Protein AF-A0A259SAU5-F1 (afdb_monomer)

Foldseek 3Di:
DVQLDQDPPPVRCCVSCVVLVVQLLVQLLVQVDDDSCPQSVVLLVCLVVVDADPPDDPLSSLVSSLVSQVVVHPVSSLSSLVSNVVSPSDPRPPPVVVPD

Radius of gyration: 13.98 Å; Cα contacts (8 Å, |Δi|>4): 99; chains: 1; bounding box: 29×32×34 Å

Nearest PDB structures (foldseek):
  6fhp-assembly1_C  TM=8.973E-01  e=1.012E+00  Geobacillus stearothermophilus
  5un1-assembly2_B  TM=2.412E-01  e=8.626E+00  Xenopus laevis

pLDDT: mean 86.16, std 17.78, range [33.88, 98.56]

Solvent-accessible surface area (backbone atoms only — not comparable to full-atom values): 5617 Å² total; per-residue (Å²): 71,89,78,68,60,91,48,76,56,66,89,46,22,56,77,72,43,46,57,49,64,51,51,22,50,52,48,27,24,59,72,72,41,86,60,46,67,64,62,46,38,45,25,51,48,50,31,66,71,66,70,64,58,97,81,62,48,71,56,55,52,50,52,38,30,28,54,46,20,42,73,75,33,68,68,49,18,51,39,40,48,51,18,36,23,74,46,36,64,44,79,58,89,70,68,71,72,78,79,116

Mean predicted aligned error: 6.89 Å

Secondary structure (DSSP, 8-state):
-TT----SSHHHHHHHHTHHHHHHHHHHHHHH-S-TTTTHHHHHHHHHHS---TT--HHHHHHHHHHHHHTT-HHHHHHHHHHHHHTTSS--TTTTTT--

Structure (mmCIF, N/CA/C/O backbone):
data_AF-A0A259SAU5-F1
#
_entry.id   AF-A0A259SAU5-F1
#
loop_
_atom_site.group_PDB
_atom_site.id
_atom_site.type_symbol
_atom_site.label_atom_id
_atom_site.label_alt_id
_atom_site.label_comp_id
_atom_site.label_asym_id
_atom_site.label_entity_id
_atom_site.label_seq_id
_atom_site.pdbx_PDB_ins_code
_atom_site.Cartn_x
_atom_site.Cartn_y
_atom_site.Cartn_z
_atom_site.occupancy
_atom_site.B_iso_or_equiv
_atom_site.auth_seq_id
_atom_site.auth_comp_id
_atom_site.auth_asym_id
_atom_site.auth_atom_id
_atom_site.pdbx_PDB_model_num
ATOM 1 N N . MET A 1 1 ? -14.832 0.519 1.671 1.00 60.44 1 MET A N 1
ATOM 2 C CA . MET A 1 1 ? -14.544 -0.471 2.727 1.00 60.44 1 MET A CA 1
ATOM 3 C C . MET A 1 1 ? -15.746 -1.401 2.913 1.00 60.44 1 MET A C 1
ATOM 5 O O . MET A 1 1 ? -16.234 -1.556 4.029 1.00 60.44 1 MET A O 1
ATOM 9 N N . SER A 1 2 ? -16.273 -2.012 1.842 1.00 51.50 2 SER A N 1
ATOM 10 C CA . SER A 1 2 ? -17.362 -2.986 2.005 1.00 51.50 2 SER A CA 1
ATOM 11 C C . SER A 1 2 ? -16.787 -4.248 2.650 1.00 51.50 2 SER A C 1
ATOM 13 O O . SER A 1 2 ? -15.901 -4.870 2.069 1.00 51.50 2 SER A O 1
ATOM 15 N N . GLY A 1 3 ? -17.248 -4.593 3.852 1.00 59.97 3 GLY A N 1
ATOM 16 C CA . GLY A 1 3 ? -16.753 -5.746 4.612 1.00 59.97 3 GLY A CA 1
ATOM 17 C C . GLY A 1 3 ? -15.837 -5.412 5.793 1.00 59.97 3 GLY A C 1
ATOM 18 O O . GLY A 1 3 ? -15.362 -6.337 6.440 1.00 59.97 3 GLY A O 1
ATOM 19 N N . TYR A 1 4 ? -15.608 -4.130 6.112 1.00 65.88 4 TYR A N 1
ATOM 20 C CA . TYR A 1 4 ? -14.979 -3.773 7.387 1.00 65.88 4 TYR A CA 1
ATOM 21 C C . TYR A 1 4 ? -15.908 -4.147 8.547 1.00 65.88 4 TYR A C 1
ATOM 23 O O . TYR A 1 4 ? -17.045 -3.671 8.618 1.00 65.88 4 TYR A O 1
ATOM 31 N N . VAL A 1 5 ? -15.418 -4.982 9.457 1.00 68.19 5 VAL A N 1
ATOM 32 C CA . VAL A 1 5 ? -16.156 -5.391 10.651 1.00 68.19 5 VAL A CA 1
ATOM 33 C C . VAL A 1 5 ? -15.754 -4.474 11.798 1.00 68.19 5 VAL A C 1
ATOM 35 O O . VAL A 1 5 ? -14.607 -4.487 12.246 1.00 68.19 5 VAL A O 1
ATOM 38 N N . LYS A 1 6 ? -16.711 -3.679 12.291 1.00 71.31 6 LYS A N 1
ATOM 39 C CA . LYS A 1 6 ? -16.545 -2.886 13.512 1.00 71.31 6 LYS A CA 1
ATOM 40 C C . LYS A 1 6 ? -16.897 -3.763 14.715 1.00 71.31 6 LYS A C 1
ATOM 42 O O . LYS A 1 6 ? -18.070 -4.029 14.951 1.00 71.31 6 LYS A O 1
ATOM 47 N N . THR A 1 7 ? -15.889 -4.208 15.458 1.00 65.62 7 THR A N 1
ATOM 48 C CA . THR A 1 7 ? -16.045 -5.070 16.640 1.00 65.62 7 THR A CA 1
ATOM 49 C C . THR A 1 7 ? -15.008 -4.717 17.711 1.00 65.62 7 THR A C 1
ATOM 51 O O . THR A 1 7 ? -14.029 -4.039 17.410 1.00 65.62 7 THR A O 1
ATOM 54 N N . THR A 1 8 ? -15.236 -5.136 18.956 1.00 67.50 8 THR A N 1
ATOM 55 C CA . THR A 1 8 ? -14.245 -5.104 20.048 1.00 67.50 8 THR A CA 1
ATOM 56 C C . THR A 1 8 ? -13.553 -6.451 20.252 1.00 67.50 8 THR A C 1
ATOM 58 O O . THR A 1 8 ? -12.526 -6.505 20.924 1.00 67.50 8 THR A O 1
ATOM 61 N N . ASP A 1 9 ? -14.087 -7.519 19.657 1.00 42.41 9 ASP A N 1
ATOM 62 C CA . ASP A 1 9 ? -13.443 -8.832 19.633 1.00 42.41 9 ASP A CA 1
ATOM 63 C C . ASP A 1 9 ? -12.203 -8.799 18.727 1.00 42.41 9 ASP A C 1
ATOM 65 O O . ASP A 1 9 ? -12.072 -7.926 17.864 1.00 42.41 9 ASP A O 1
ATOM 69 N N . ASP A 1 10 ? -11.274 -9.742 18.917 1.00 58.06 10 ASP A N 1
ATOM 70 C CA . ASP A 1 10 ? -10.065 -9.862 18.086 1.00 58.06 10 ASP A CA 1
ATOM 71 C C . ASP A 1 10 ? -9.252 -8.548 18.003 1.00 58.06 10 ASP A C 1
ATOM 73 O O . ASP A 1 10 ? -8.883 -8.073 16.929 1.00 58.06 10 ASP A O 1
ATOM 77 N N . ASN A 1 11 ? -9.047 -7.890 19.151 1.00 56.97 11 ASN A N 1
ATOM 78 C CA . ASN A 1 11 ? -8.334 -6.611 19.276 1.00 56.97 11 ASN A CA 1
ATOM 79 C C . ASN A 1 11 ? -8.849 -5.504 18.329 1.00 56.97 11 ASN A C 1
ATOM 81 O O . ASN A 1 11 ? -8.072 -4.675 17.853 1.00 56.97 11 ASN A O 1
ATOM 85 N N . GLY A 1 12 ? -10.155 -5.476 18.047 1.00 62.06 12 GLY A N 1
ATOM 86 C CA . GLY A 1 12 ? -10.734 -4.562 17.057 1.00 62.06 12 GLY A CA 1
ATOM 87 C C . GLY A 1 12 ? -10.913 -5.178 15.663 1.00 62.06 12 GLY A C 1
ATOM 88 O O . GLY A 1 12 ? -10.999 -4.447 14.673 1.00 62.06 12 GLY A O 1
ATOM 89 N N . GLY A 1 13 ? -10.948 -6.510 15.565 1.00 64.25 13 GLY A N 1
ATOM 90 C CA . GLY A 1 13 ? -11.098 -7.261 14.320 1.00 64.25 13 GLY A CA 1
ATOM 91 C C . GLY A 1 13 ? -9.835 -7.290 13.461 1.00 64.25 13 GLY A C 1
ATOM 92 O O . GLY A 1 13 ? -9.941 -7.167 12.240 1.00 64.25 13 GLY A O 1
ATOM 93 N N . VAL A 1 14 ? -8.642 -7.387 14.056 1.00 68.38 14 VAL A N 1
ATOM 94 C CA . VAL A 1 14 ? -7.372 -7.310 13.309 1.00 68.38 14 VAL A CA 1
ATOM 95 C C . VAL A 1 14 ? -7.232 -8.427 12.270 1.00 68.38 14 VAL A C 1
ATOM 97 O O . VAL A 1 14 ? -6.837 -8.153 11.135 1.00 68.38 14 VAL A O 1
ATOM 100 N N . HIS A 1 15 ? -7.638 -9.657 12.588 1.00 73.00 15 HIS A N 1
ATOM 101 C CA . HIS A 1 15 ? -7.624 -10.777 11.647 1.00 73.00 15 HIS A CA 1
ATOM 102 C C . HIS A 1 15 ? -8.805 -10.698 10.673 1.00 73.00 15 HIS A C 1
ATOM 104 O O . HIS A 1 15 ? -8.634 -11.003 9.492 1.00 73.00 15 HIS A O 1
ATOM 110 N N . LEU A 1 16 ? -9.962 -10.193 11.120 1.00 64.88 16 LEU A N 1
ATOM 111 C CA . LEU A 1 16 ? -11.155 -10.002 10.280 1.00 64.88 16 LEU A CA 1
ATOM 112 C C . LEU A 1 16 ? -10.943 -8.951 9.182 1.00 64.88 16 LEU A C 1
ATOM 114 O O . LEU A 1 16 ? -11.394 -9.117 8.051 1.00 64.88 16 LEU A O 1
ATOM 118 N N . ASN A 1 17 ? -10.230 -7.874 9.505 1.00 79.94 17 ASN A N 1
ATOM 119 C CA . ASN A 1 17 ? -10.037 -6.736 8.613 1.00 79.94 17 ASN A CA 1
ATOM 120 C C . ASN A 1 17 ? -8.743 -6.830 7.786 1.00 79.94 17 ASN A C 1
ATOM 122 O O . ASN A 1 17 ? -8.589 -6.079 6.822 1.00 79.94 17 ASN A O 1
ATOM 126 N N . SER A 1 18 ? -7.841 -7.772 8.099 1.00 83.12 18 SER A N 1
ATOM 127 C CA . 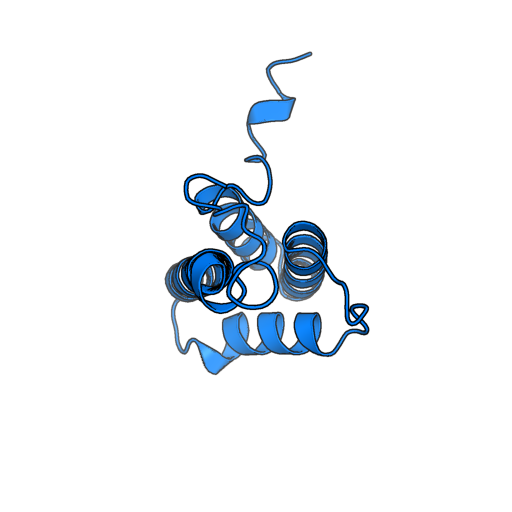SER A 1 18 ? -6.579 -7.997 7.368 1.00 83.12 18 SER A CA 1
ATOM 128 C C . SER A 1 18 ? -6.776 -8.348 5.884 1.00 83.12 18 SER A C 1
ATOM 130 O O . SER A 1 18 ? -5.928 -8.043 5.044 1.00 83.12 18 SER A O 1
ATOM 132 N N . GLY A 1 19 ? -7.932 -8.917 5.525 1.00 89.19 19 GLY A N 1
ATOM 133 C CA . GLY A 1 19 ? -8.279 -9.227 4.138 1.00 89.19 19 GLY A CA 1
ATOM 134 C C . GLY A 1 19 ? -8.320 -7.997 3.224 1.00 89.19 19 GLY A C 1
ATOM 135 O O . GLY A 1 19 ? -8.043 -8.117 2.032 1.00 89.19 19 GLY A O 1
ATOM 136 N N . ILE A 1 20 ? -8.607 -6.810 3.769 1.00 92.12 20 ILE A N 1
ATOM 137 C CA . ILE A 1 20 ? -8.678 -5.551 3.014 1.00 92.12 20 ILE A CA 1
ATOM 138 C C . ILE A 1 20 ? -7.296 -5.156 2.453 1.00 92.12 20 ILE A C 1
ATOM 140 O O . ILE A 1 20 ? -7.166 -5.084 1.228 1.00 92.12 20 ILE A O 1
ATOM 144 N N . PRO A 1 21 ? -6.248 -4.933 3.276 1.00 94.31 21 PRO A N 1
ATOM 145 C CA . PRO A 1 21 ? -4.912 -4.629 2.762 1.00 94.31 21 PRO A CA 1
ATOM 146 C C . PRO A 1 21 ? -4.295 -5.794 1.971 1.00 94.31 21 PRO A C 1
ATOM 148 O O . PRO A 1 21 ? -3.581 -5.546 1.002 1.00 94.31 21 PRO A O 1
ATOM 151 N N . ASN A 1 22 ? -4.616 -7.051 2.305 1.00 95.88 22 ASN A N 1
ATOM 152 C CA . ASN A 1 22 ? -4.137 -8.212 1.545 1.00 95.88 22 ASN A CA 1
ATOM 153 C C . ASN A 1 22 ? -4.695 -8.234 0.113 1.00 95.88 22 ASN A C 1
ATOM 155 O O . ASN A 1 22 ? -3.950 -8.443 -0.845 1.00 95.88 22 ASN A O 1
ATOM 159 N N . ARG A 1 23 ? -6.000 -7.972 -0.054 1.00 96.62 23 ARG A N 1
ATOM 160 C CA . ARG A 1 23 ? -6.636 -7.858 -1.375 1.00 96.62 23 ARG A CA 1
ATOM 161 C C . ARG A 1 23 ? -6.051 -6.686 -2.167 1.00 96.62 23 ARG A C 1
ATOM 163 O O . ARG A 1 23 ? -5.815 -6.845 -3.360 1.00 96.62 23 ARG A O 1
ATOM 170 N N . ALA A 1 24 ? -5.785 -5.547 -1.521 1.00 97.81 24 ALA A N 1
ATOM 171 C CA . ALA A 1 24 ? -5.142 -4.403 -2.172 1.00 97.81 24 ALA A CA 1
ATOM 172 C C . ALA A 1 24 ? -3.741 -4.764 -2.697 1.00 97.81 24 ALA A C 1
ATOM 174 O O . ALA A 1 24 ? -3.446 -4.510 -3.861 1.00 97.81 24 ALA A O 1
ATOM 175 N N . PHE A 1 25 ? -2.907 -5.430 -1.890 1.00 98.44 25 PHE A N 1
ATOM 176 C CA . PHE A 1 25 ? -1.590 -5.891 -2.339 1.00 98.44 25 PHE A CA 1
ATOM 177 C C . PHE A 1 25 ? -1.684 -6.857 -3.524 1.00 98.44 25 PHE A C 1
ATOM 179 O O . PHE A 1 25 ? -0.963 -6.696 -4.504 1.00 98.44 25 PHE A O 1
ATOM 186 N N . ALA A 1 26 ? -2.592 -7.836 -3.460 1.00 98.12 26 ALA A N 1
ATOM 187 C CA . ALA A 1 26 ? -2.768 -8.807 -4.537 1.00 98.12 26 ALA A CA 1
ATOM 188 C C . ALA A 1 26 ? -3.150 -8.130 -5.863 1.00 98.12 26 ALA A C 1
ATOM 190 O O . ALA A 1 26 ? -2.563 -8.438 -6.894 1.00 98.12 26 ALA A O 1
ATOM 191 N N . LEU A 1 27 ? -4.092 -7.180 -5.835 1.00 98.38 27 LEU A N 1
ATOM 192 C CA . LEU A 1 27 ? -4.489 -6.421 -7.025 1.00 98.38 27 LEU A CA 1
ATOM 193 C C . LEU A 1 27 ? -3.335 -5.578 -7.571 1.00 98.38 27 LEU A C 1
ATOM 195 O O . LEU A 1 27 ? -3.102 -5.572 -8.774 1.00 98.38 27 LEU A O 1
ATOM 199 N N . PHE A 1 28 ? -2.586 -4.914 -6.691 1.00 98.50 28 PHE A N 1
ATOM 200 C CA . PHE A 1 28 ? -1.426 -4.122 -7.085 1.00 98.50 28 PHE A CA 1
ATOM 201 C C . PHE A 1 28 ? -0.332 -4.976 -7.738 1.00 98.50 28 PHE A C 1
ATOM 203 O O . PHE A 1 28 ? 0.166 -4.628 -8.803 1.00 98.50 28 PHE A O 1
ATOM 210 N N . ALA A 1 29 ? 0.013 -6.116 -7.137 1.00 98.56 29 ALA A N 1
ATOM 211 C CA . ALA A 1 29 ? 1.013 -7.028 -7.684 1.00 98.56 29 ALA A CA 1
ATOM 212 C C . ALA A 1 29 ? 0.584 -7.622 -9.036 1.00 98.56 29 ALA A C 1
ATOM 214 O O . ALA A 1 29 ? 1.417 -7.771 -9.926 1.00 98.56 29 ALA A O 1
ATOM 215 N N . VAL A 1 30 ? -0.707 -7.931 -9.203 1.00 98.38 30 VAL A N 1
ATOM 216 C CA . VAL A 1 30 ? -1.260 -8.401 -10.483 1.00 98.38 30 VAL A CA 1
ATOM 217 C C . VAL A 1 30 ? -1.173 -7.317 -11.558 1.00 98.38 30 VAL A C 1
ATOM 219 O O . VAL A 1 30 ? -0.759 -7.626 -12.670 1.00 98.38 30 VAL A O 1
ATOM 222 N N . GLU A 1 31 ? -1.513 -6.068 -11.228 1.00 97.75 31 GLU A N 1
ATOM 223 C CA . GLU A 1 31 ? -1.464 -4.939 -12.169 1.00 97.75 31 GLU A CA 1
ATOM 224 C C . GLU A 1 31 ? -0.036 -4.643 -12.646 1.00 97.75 31 GLU A C 1
ATOM 226 O O . GLU A 1 31 ? 0.190 -4.408 -13.830 1.00 97.75 31 GLU A O 1
ATOM 231 N N . LEU A 1 32 ? 0.950 -4.688 -11.743 1.00 97.88 32 LEU A N 1
ATOM 232 C CA . LEU A 1 32 ? 2.353 -4.476 -12.116 1.00 97.88 32 LEU A CA 1
ATOM 233 C C . LEU A 1 32 ? 2.946 -5.643 -12.916 1.00 97.88 32 LEU A C 1
ATOM 235 O O . LEU A 1 32 ? 3.886 -5.445 -13.688 1.00 97.88 32 LEU A O 1
ATOM 239 N N . GLY A 1 33 ? 2.420 -6.854 -12.720 1.00 95.06 33 GLY A N 1
ATOM 240 C CA . GLY A 1 33 ? 2.972 -8.071 -13.297 1.00 95.06 33 GLY A CA 1
ATOM 241 C C . GLY A 1 33 ? 4.392 -8.381 -12.807 1.00 95.06 33 GLY A C 1
ATOM 242 O O . GLY A 1 33 ? 4.889 -7.824 -11.826 1.00 95.06 33 GLY A O 1
ATOM 243 N N . GLY A 1 34 ? 5.053 -9.315 -13.495 1.00 96.12 34 GLY A N 1
ATOM 244 C CA . GLY A 1 34 ? 6.391 -9.776 -13.123 1.00 96.12 34 GLY A CA 1
ATOM 245 C C . GLY A 1 34 ? 6.420 -10.485 -11.767 1.00 96.12 34 GLY A C 1
ATOM 246 O O . GLY A 1 34 ? 5.441 -11.104 -11.339 1.00 96.12 34 GLY A O 1
ATOM 247 N N . TYR A 1 35 ? 7.565 -10.423 -11.090 1.00 97.38 35 TYR A N 1
ATOM 248 C CA . TYR A 1 35 ? 7.705 -11.008 -9.767 1.00 97.38 35 TYR A CA 1
ATOM 249 C C . TYR A 1 35 ? 7.219 -10.043 -8.686 1.00 97.38 35 TYR A C 1
ATOM 251 O O . TYR A 1 35 ? 7.768 -8.958 -8.493 1.00 97.38 35 TYR A O 1
ATOM 259 N N . ALA A 1 36 ? 6.217 -10.471 -7.915 1.00 95.81 36 ALA A N 1
ATOM 260 C CA . ALA A 1 36 ? 5.570 -9.629 -6.911 1.00 95.81 36 ALA A CA 1
ATOM 261 C C . ALA A 1 36 ? 6.540 -9.055 -5.863 1.00 95.81 36 ALA A C 1
ATOM 263 O O . ALA A 1 36 ? 6.270 -7.997 -5.305 1.00 95.81 36 ALA A O 1
ATOM 264 N N . TRP A 1 37 ? 7.666 -9.717 -5.582 1.00 95.75 37 TRP A N 1
ATOM 265 C CA . TRP A 1 37 ? 8.652 -9.233 -4.611 1.00 95.75 37 TRP A CA 1
ATOM 266 C C . TRP A 1 37 ? 9.547 -8.102 -5.137 1.00 95.75 37 TRP A C 1
ATOM 268 O O . TRP A 1 37 ? 10.145 -7.404 -4.326 1.00 95.75 37 TRP A O 1
ATOM 278 N N . GLU A 1 38 ? 9.633 -7.885 -6.452 1.00 95.44 38 GLU A N 1
ATOM 279 C CA . GLU A 1 38 ? 10.518 -6.870 -7.034 1.00 95.44 38 GLU A CA 1
ATOM 280 C C . GLU A 1 38 ? 9.938 -5.465 -6.867 1.00 95.44 38 GLU A C 1
ATOM 282 O O . GLU A 1 38 ? 10.452 -4.675 -6.078 1.00 95.44 38 GLU A O 1
ATOM 287 N N . ALA A 1 39 ? 8.844 -5.150 -7.566 1.00 94.81 39 ALA A N 1
ATOM 288 C CA . ALA A 1 39 ? 8.235 -3.823 -7.505 1.00 94.81 39 ALA A CA 1
ATOM 289 C C . ALA A 1 39 ? 7.199 -3.718 -6.376 1.00 94.81 39 ALA A C 1
ATOM 291 O O . ALA A 1 39 ? 7.338 -2.878 -5.484 1.00 94.81 39 ALA A O 1
ATOM 292 N N . ALA A 1 40 ? 6.185 -4.593 -6.378 1.00 98.06 40 ALA A N 1
ATOM 293 C CA . ALA A 1 40 ? 5.074 -4.495 -5.433 1.00 98.06 40 ALA A 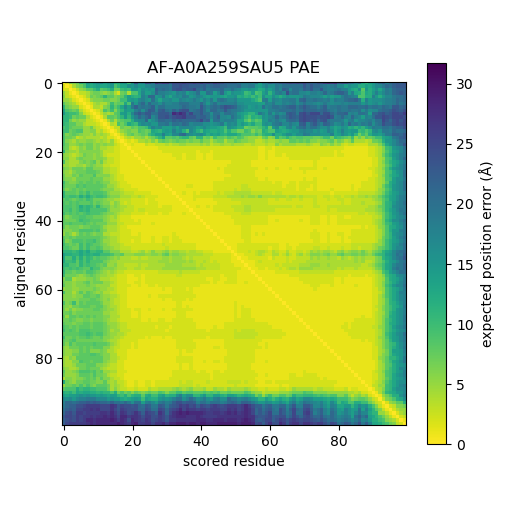CA 1
ATOM 294 C C . ALA A 1 40 ? 5.528 -4.698 -3.980 1.00 98.06 40 ALA A C 1
ATOM 296 O O . ALA A 1 40 ? 5.203 -3.894 -3.105 1.00 98.06 40 ALA A O 1
ATOM 297 N N . GLY A 1 41 ? 6.324 -5.740 -3.736 1.00 98.00 41 GLY A N 1
ATOM 298 C CA . GLY A 1 41 ? 6.880 -6.074 -2.429 1.00 98.00 41 GLY A CA 1
ATOM 299 C C . GLY A 1 41 ? 7.792 -4.977 -1.892 1.00 98.00 41 GLY A C 1
ATOM 300 O O . GLY A 1 41 ? 7.639 -4.580 -0.740 1.00 98.00 41 GLY A O 1
ATOM 301 N N . SER A 1 42 ? 8.671 -4.421 -2.731 1.00 98.38 42 SER A N 1
ATOM 302 C CA . SER A 1 42 ? 9.545 -3.313 -2.330 1.00 98.38 42 SER A CA 1
ATOM 303 C C . SER A 1 42 ? 8.762 -2.059 -1.938 1.00 98.38 42 SER A C 1
ATOM 305 O O . SER A 1 42 ? 9.074 -1.449 -0.918 1.00 98.38 42 SER A O 1
ATOM 307 N N . VAL A 1 43 ? 7.728 -1.683 -2.701 1.00 98.56 43 VAL A N 1
ATOM 308 C CA . VAL A 1 43 ? 6.843 -0.552 -2.361 1.00 98.56 43 VAL A CA 1
ATOM 309 C C . VAL A 1 43 ? 6.139 -0.794 -1.024 1.00 98.56 43 VAL A C 1
ATOM 311 O O . VAL A 1 43 ? 6.166 0.068 -0.146 1.00 98.56 43 VAL A O 1
ATOM 314 N N . TRP A 1 44 ? 5.545 -1.978 -0.840 1.00 98.31 44 TRP A N 1
ATOM 315 C CA . TRP A 1 44 ? 4.845 -2.333 0.399 1.00 98.31 44 TRP A CA 1
ATOM 316 C C . TRP A 1 44 ? 5.775 -2.331 1.611 1.00 98.31 44 TRP A C 1
ATOM 318 O O . TRP A 1 44 ? 5.415 -1.813 2.668 1.00 98.31 44 TRP A O 1
ATOM 328 N N . TYR A 1 45 ? 6.978 -2.885 1.449 1.00 98.19 45 TYR A N 1
ATOM 329 C CA . TYR A 1 45 ? 7.984 -2.945 2.498 1.00 98.19 45 TYR A CA 1
ATOM 330 C C . TYR A 1 45 ? 8.440 -1.545 2.910 1.00 98.19 45 TYR A C 1
ATOM 332 O O . TYR A 1 45 ? 8.388 -1.222 4.094 1.00 98.19 45 TYR A O 1
ATOM 340 N N . ARG A 1 46 ? 8.800 -0.684 1.945 1.00 98.31 46 ARG A N 1
ATOM 341 C CA . ARG A 1 46 ? 9.212 0.696 2.239 1.00 98.31 46 ARG A CA 1
ATOM 342 C C . ARG A 1 46 ? 8.117 1.477 2.955 1.00 98.31 46 ARG A C 1
ATOM 344 O O . ARG A 1 46 ? 8.410 2.128 3.951 1.00 98.31 46 ARG A O 1
ATOM 351 N N . ALA A 1 47 ? 6.863 1.342 2.525 1.00 97.81 47 ALA A N 1
ATOM 352 C CA . ALA A 1 47 ? 5.740 1.993 3.193 1.00 97.81 47 ALA A CA 1
ATOM 353 C C . ALA A 1 47 ? 5.575 1.511 4.643 1.00 97.81 47 ALA A C 1
ATOM 355 O O . ALA A 1 47 ? 5.340 2.322 5.538 1.00 97.81 47 ALA A O 1
ATOM 356 N N . LEU A 1 48 ? 5.730 0.204 4.890 1.00 95.00 48 LEU A N 1
ATOM 357 C CA . LEU A 1 48 ? 5.625 -0.388 6.226 1.00 95.00 48 LEU A CA 1
ATOM 358 C C . LEU A 1 48 ? 6.762 0.072 7.153 1.00 95.00 48 LEU A C 1
ATOM 360 O O . LEU A 1 48 ? 6.527 0.338 8.329 1.00 95.00 48 LEU A O 1
ATOM 364 N N . THR A 1 49 ? 7.982 0.195 6.627 1.00 96.56 49 THR A N 1
ATOM 365 C CA . THR A 1 49 ? 9.170 0.597 7.397 1.00 96.56 49 THR A CA 1
ATOM 366 C C . THR A 1 49 ? 9.429 2.106 7.400 1.00 96.56 49 THR A C 1
ATOM 368 O O . THR A 1 49 ? 10.333 2.567 8.089 1.00 96.56 49 THR A O 1
ATOM 371 N N . GLY A 1 50 ? 8.645 2.888 6.655 1.00 93.19 50 GLY A N 1
ATOM 372 C CA . GLY A 1 50 ? 8.834 4.326 6.430 1.00 93.19 50 GLY A CA 1
ATOM 373 C C . GLY A 1 50 ? 8.400 5.239 7.583 1.00 93.19 50 GLY A C 1
ATOM 374 O O . GLY A 1 50 ? 8.246 6.440 7.383 1.00 93.19 50 GLY A O 1
ATOM 375 N N . GLY A 1 51 ? 8.180 4.693 8.784 1.00 92.19 51 GLY A N 1
ATOM 376 C CA . GLY A 1 51 ? 7.844 5.477 9.979 1.00 92.19 51 GLY A CA 1
ATOM 377 C C . GLY A 1 51 ? 6.348 5.649 10.249 1.00 92.19 51 GLY A C 1
ATOM 378 O O . GLY A 1 51 ? 5.946 6.625 10.884 1.00 92.19 51 GLY A O 1
ATOM 379 N N . LEU A 1 52 ? 5.506 4.716 9.795 1.00 92.81 52 LEU A N 1
ATOM 380 C CA . LEU A 1 52 ? 4.102 4.694 10.206 1.00 92.81 52 LEU A CA 1
ATOM 381 C C . LEU A 1 52 ? 3.985 4.553 11.732 1.00 92.81 52 LEU A C 1
ATOM 383 O O . LEU A 1 52 ? 4.707 3.753 12.333 1.00 92.81 52 LEU A O 1
ATOM 387 N N . PRO A 1 53 ? 3.066 5.292 12.378 1.00 90.94 53 PRO A N 1
ATOM 388 C CA . PRO A 1 53 ? 2.807 5.097 13.794 1.00 90.94 53 PRO A CA 1
ATOM 389 C C . PRO A 1 53 ? 2.237 3.696 14.027 1.00 90.94 53 PRO A C 1
ATOM 391 O O . PRO A 1 53 ? 1.506 3.166 13.191 1.00 90.94 53 PRO A O 1
ATOM 394 N N . ALA A 1 54 ? 2.483 3.129 15.209 1.00 88.94 54 ALA A N 1
ATOM 395 C CA . ALA A 1 54 ? 1.936 1.823 15.591 1.00 88.94 54 ALA A CA 1
ATOM 396 C C . ALA A 1 54 ? 0.392 1.758 15.517 1.00 88.94 54 ALA A C 1
ATOM 398 O O . ALA A 1 54 ? -0.178 0.680 15.408 1.00 88.94 54 ALA A O 1
ATOM 399 N N . SER A 1 55 ? -0.283 2.912 15.556 1.00 88.00 55 SER A N 1
ATOM 400 C CA . SER A 1 55 ? -1.737 3.070 15.440 1.00 88.00 55 SER A CA 1
ATOM 401 C C . SER A 1 55 ? -2.224 3.441 14.029 1.00 88.00 55 SER A C 1
ATOM 403 O O . SER A 1 55 ? -3.350 3.921 13.879 1.00 88.00 55 SER A O 1
ATOM 405 N N . ALA A 1 56 ? -1.394 3.280 12.993 1.00 91.25 56 ALA A N 1
ATOM 406 C CA . ALA A 1 56 ? -1.743 3.668 11.629 1.00 91.25 56 ALA A CA 1
ATOM 407 C C . ALA A 1 56 ? -3.033 2.993 11.129 1.00 91.25 56 ALA A C 1
ATOM 409 O O . ALA A 1 56 ? -3.214 1.780 11.200 1.00 91.25 56 ALA A O 1
ATOM 410 N N . SER A 1 57 ? -3.920 3.803 10.557 1.00 92.06 57 SER A N 1
ATOM 411 C CA . SER A 1 57 ? -5.127 3.354 9.862 1.00 92.06 57 SER A CA 1
ATOM 412 C C . SER A 1 57 ? -4.821 2.839 8.451 1.00 92.06 57 SER A C 1
ATOM 4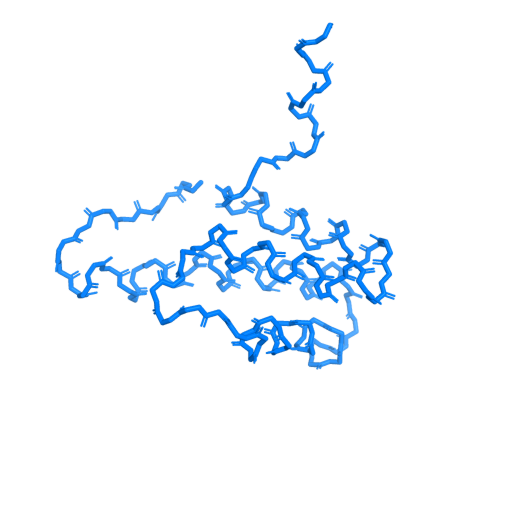14 O 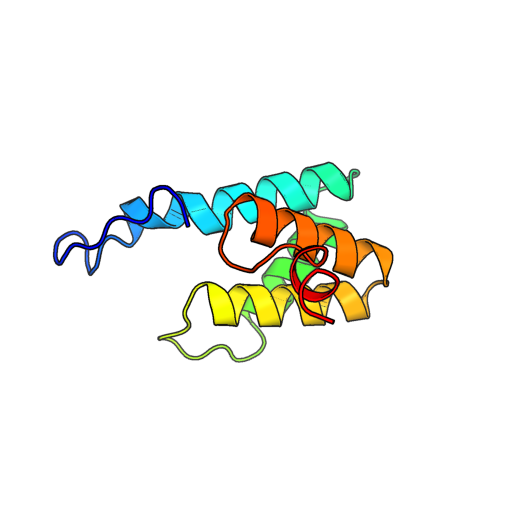O . SER A 1 57 ? -3.808 3.195 7.845 1.00 92.06 57 SER A O 1
ATOM 416 N N . PHE A 1 58 ? -5.758 2.091 7.856 1.00 93.44 58 PHE A N 1
ATOM 417 C CA . PHE A 1 58 ? -5.647 1.666 6.454 1.00 93.44 58 PHE A CA 1
ATOM 418 C C . PHE A 1 58 ? -5.491 2.842 5.488 1.00 93.44 58 PHE A C 1
ATOM 420 O O . PHE A 1 58 ? -4.727 2.745 4.537 1.00 93.44 58 PHE A O 1
ATOM 427 N N . ALA A 1 59 ? -6.150 3.975 5.747 1.00 94.44 59 ALA A N 1
ATOM 428 C CA . ALA A 1 59 ? -6.007 5.165 4.912 1.00 94.44 59 ALA A CA 1
ATOM 429 C C . ALA A 1 59 ? -4.598 5.778 5.005 1.00 94.44 59 ALA A C 1
ATOM 431 O O . ALA A 1 59 ? -4.078 6.275 4.008 1.00 94.44 59 ALA A O 1
ATOM 432 N N . GLN A 1 60 ? -3.961 5.737 6.180 1.00 96.12 60 GLN A N 1
ATOM 433 C CA . GLN A 1 60 ? -2.572 6.184 6.338 1.00 96.12 60 GLN A CA 1
ATOM 434 C C . GLN A 1 60 ? -1.602 5.236 5.632 1.00 96.12 60 GLN A C 1
ATOM 436 O O . GLN A 1 60 ? -0.716 5.705 4.922 1.00 96.12 60 GLN A O 1
ATOM 441 N N . PHE A 1 61 ? -1.809 3.922 5.747 1.00 97.25 61 PHE A N 1
ATOM 442 C CA . PHE A 1 61 ? -0.988 2.949 5.029 1.00 97.25 61 PHE A CA 1
ATOM 443 C C . PHE A 1 61 ? -1.168 3.043 3.507 1.00 97.25 61 PHE A C 1
ATOM 445 O O . PHE A 1 61 ? -0.186 2.993 2.767 1.00 97.25 61 PHE A O 1
ATOM 452 N N . ALA A 1 62 ? -2.395 3.277 3.032 1.00 97.69 62 ALA A N 1
ATOM 453 C CA . ALA A 1 62 ? -2.680 3.525 1.621 1.00 97.69 62 ALA A CA 1
ATOM 454 C C . ALA A 1 62 ? -1.942 4.762 1.093 1.00 97.69 62 ALA A C 1
ATOM 456 O O . ALA A 1 62 ? -1.329 4.716 0.033 1.00 97.69 62 ALA A O 1
ATOM 457 N N . LYS A 1 63 ? -1.930 5.862 1.854 1.00 97.62 63 LYS A N 1
ATOM 458 C CA . LYS A 1 63 ? -1.170 7.067 1.485 1.00 97.62 63 LYS A CA 1
ATOM 459 C C . LYS A 1 63 ? 0.337 6.809 1.424 1.00 97.62 63 LYS A C 1
ATOM 461 O O . LYS A 1 63 ? 0.972 7.242 0.471 1.00 97.62 63 LYS A O 1
ATOM 466 N N . ALA A 1 64 ? 0.892 6.095 2.406 1.00 98.25 64 ALA A N 1
ATOM 467 C CA . ALA A 1 64 ? 2.314 5.754 2.423 1.00 98.25 64 ALA A CA 1
ATOM 468 C C . ALA A 1 64 ? 2.701 4.863 1.230 1.00 98.25 64 ALA A C 1
ATOM 470 O O . ALA A 1 64 ? 3.664 5.153 0.531 1.00 98.25 64 ALA A O 1
ATOM 471 N N . THR A 1 65 ? 1.910 3.827 0.939 1.00 98.44 65 THR A N 1
ATOM 472 C CA . THR A 1 65 ? 2.138 2.951 -0.226 1.00 98.44 65 THR A CA 1
ATOM 473 C C . THR A 1 65 ? 2.015 3.691 -1.555 1.00 98.44 65 THR A C 1
ATOM 475 O O . 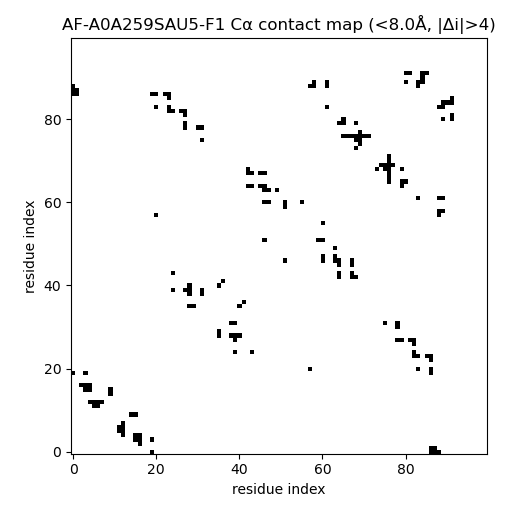THR A 1 65 ? 2.830 3.455 -2.439 1.00 98.44 65 THR A O 1
ATOM 478 N N . ILE A 1 66 ? 1.057 4.611 -1.701 1.00 98.50 66 ILE A N 1
ATOM 479 C CA . ILE A 1 66 ? 0.925 5.437 -2.912 1.00 98.50 66 ILE A CA 1
ATOM 480 C C . ILE A 1 66 ? 2.141 6.355 -3.089 1.00 98.50 66 ILE A C 1
ATOM 482 O O . ILE A 1 66 ? 2.672 6.423 -4.190 1.00 98.50 66 ILE A O 1
ATOM 486 N N . ALA A 1 67 ? 2.631 6.994 -2.023 1.00 98.25 67 ALA A N 1
ATOM 487 C CA . ALA A 1 67 ? 3.827 7.836 -2.099 1.00 98.25 67 ALA A CA 1
ATOM 488 C C . ALA A 1 67 ? 5.075 7.036 -2.523 1.00 98.25 67 ALA A C 1
ATOM 490 O O . ALA A 1 67 ? 5.821 7.461 -3.404 1.00 98.25 67 ALA A O 1
ATOM 491 N N . GLU A 1 68 ? 5.268 5.844 -1.950 1.00 98.56 68 GLU A N 1
ATOM 492 C CA . GLU A 1 68 ? 6.363 4.937 -2.320 1.00 98.56 68 GLU A CA 1
ATOM 493 C C . GLU A 1 68 ? 6.234 4.382 -3.745 1.00 98.56 68 GLU A C 1
ATOM 495 O O . GLU A 1 68 ? 7.245 4.072 -4.379 1.00 98.56 68 GLU A O 1
ATOM 500 N N . ALA A 1 69 ? 5.005 4.242 -4.245 1.00 98.38 69 ALA A N 1
ATOM 501 C CA . ALA A 1 69 ? 4.702 3.828 -5.610 1.00 98.38 69 ALA A CA 1
ATOM 502 C C . ALA A 1 69 ? 4.949 4.960 -6.621 1.00 98.38 69 ALA A C 1
ATOM 504 O O . ALA A 1 69 ? 5.589 4.727 -7.645 1.00 98.38 69 ALA A O 1
ATOM 505 N N . ASP A 1 70 ? 4.511 6.185 -6.315 1.00 98.25 70 ASP A N 1
ATOM 506 C CA . ASP A 1 70 ? 4.745 7.379 -7.138 1.00 98.25 70 ASP A CA 1
ATOM 507 C C . ASP A 1 70 ? 6.252 7.670 -7.286 1.00 98.25 70 ASP A C 1
ATOM 509 O O . ASP A 1 70 ? 6.696 8.117 -8.343 1.00 98.25 70 ASP A O 1
ATOM 513 N N . ALA A 1 71 ? 7.055 7.356 -6.261 1.00 97.81 71 ALA A N 1
ATOM 514 C CA . ALA A 1 71 ? 8.515 7.455 -6.317 1.00 97.81 71 ALA A CA 1
ATOM 515 C C . ALA A 1 71 ? 9.172 6.439 -7.276 1.00 97.81 71 ALA A C 1
ATOM 517 O O . ALA A 1 71 ? 10.299 6.662 -7.716 1.00 97.81 71 ALA A O 1
ATOM 518 N N . VAL A 1 72 ? 8.494 5.330 -7.603 1.00 97.44 72 VAL A N 1
ATOM 519 C CA . VAL A 1 72 ? 8.957 4.366 -8.617 1.00 97.44 72 VAL A CA 1
ATOM 520 C C . VAL A 1 72 ? 8.597 4.868 -10.010 1.00 97.44 72 VAL A C 1
ATOM 522 O O . VAL A 1 72 ? 9.468 4.976 -10.871 1.00 97.44 72 VAL A O 1
ATOM 525 N N . SER A 1 73 ? 7.315 5.157 -10.242 1.00 98.00 73 SER A N 1
ATOM 526 C CA . SER A 1 73 ? 6.834 5.773 -11.479 1.00 98.00 73 SER A CA 1
ATOM 527 C C . SER A 1 73 ? 5.376 6.237 -11.342 1.00 98.00 73 SER A C 1
ATOM 529 O O . SER A 1 73 ? 4.640 5.695 -10.510 1.00 98.00 73 SER A O 1
ATOM 531 N N . PRO A 1 74 ? 4.900 7.157 -12.208 1.00 96.31 74 PRO A N 1
ATOM 532 C CA . PRO A 1 74 ? 3.491 7.550 -12.229 1.00 96.31 74 PRO A CA 1
ATOM 533 C C . PRO A 1 74 ? 2.523 6.371 -12.425 1.00 96.31 74 PRO A C 1
ATOM 535 O O . PRO A 1 74 ? 1.506 6.294 -11.739 1.00 96.31 74 PRO A O 1
ATOM 538 N N . SER A 1 75 ? 2.853 5.412 -13.301 1.00 97.50 75 SER A N 1
ATOM 539 C CA . SER A 1 75 ? 1.998 4.242 -13.552 1.00 97.50 75 SER A CA 1
ATOM 540 C C . SER A 1 75 ? 1.950 3.286 -12.359 1.00 97.50 75 SER A C 1
ATOM 542 O O . SER A 1 75 ? 0.894 2.735 -12.053 1.00 97.50 75 SER A O 1
ATOM 544 N N . THR A 1 76 ? 3.058 3.125 -11.629 1.00 98.06 76 THR A N 1
ATOM 545 C CA . THR A 1 76 ? 3.074 2.370 -10.367 1.00 98.06 76 THR A CA 1
ATOM 546 C C . THR A 1 76 ? 2.183 3.040 -9.319 1.00 98.06 76 THR A C 1
ATOM 548 O O . THR A 1 76 ? 1.418 2.362 -8.631 1.00 98.06 76 THR A O 1
ATOM 551 N N . GLY A 1 77 ? 2.226 4.370 -9.227 1.00 98.25 77 GLY A N 1
ATOM 552 C CA . GLY A 1 77 ? 1.323 5.148 -8.382 1.00 98.25 77 GLY A CA 1
ATOM 553 C C . GLY A 1 77 ? -0.156 4.953 -8.727 1.00 98.25 77 GLY A C 1
ATOM 554 O O . GLY A 1 77 ? -0.983 4.739 -7.837 1.00 98.25 77 GLY A O 1
ATOM 555 N N . ASP A 1 78 ? -0.495 4.963 -10.016 1.00 98.06 78 ASP A N 1
ATOM 556 C CA . ASP A 1 78 ? -1.867 4.749 -10.492 1.00 98.06 78 ASP A CA 1
ATOM 557 C C . ASP A 1 78 ? -2.374 3.330 -10.211 1.00 98.06 78 ASP A C 1
ATOM 559 O O . ASP A 1 78 ? -3.523 3.155 -9.786 1.00 98.06 78 ASP A O 1
ATOM 563 N N . ALA A 1 79 ? -1.508 2.322 -10.342 1.00 98.19 79 ALA A N 1
ATOM 564 C CA . ALA A 1 79 ? -1.812 0.951 -9.945 1.00 98.19 79 ALA A CA 1
ATOM 565 C C . ALA A 1 79 ? -2.102 0.850 -8.435 1.00 98.19 79 ALA A C 1
ATOM 567 O O . ALA A 1 79 ? -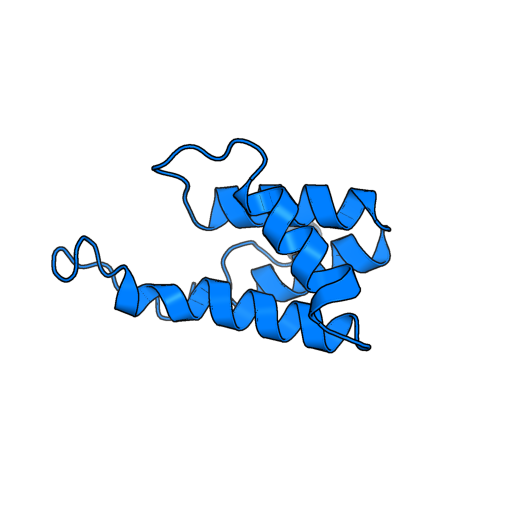3.097 0.242 -8.028 1.00 98.19 79 ALA A O 1
ATOM 568 N N . ALA A 1 80 ? -1.296 1.503 -7.589 1.00 98.25 80 ALA A N 1
ATOM 569 C CA . ALA A 1 80 ? -1.521 1.530 -6.143 1.00 98.25 80 ALA A CA 1
ATOM 570 C C . ALA A 1 80 ? -2.843 2.233 -5.779 1.00 98.25 80 ALA A C 1
ATOM 572 O O . ALA A 1 80 ? -3.621 1.716 -4.970 1.00 98.25 80 ALA A O 1
ATOM 573 N N . ARG A 1 81 ? -3.142 3.380 -6.408 1.00 98.31 81 ARG A N 1
ATOM 574 C CA . ARG A 1 81 ? -4.420 4.094 -6.237 1.00 98.31 81 ARG A CA 1
ATOM 575 C C . ARG A 1 81 ? -5.608 3.211 -6.616 1.00 98.31 81 ARG A C 1
ATOM 577 O O . ARG A 1 81 ? -6.554 3.091 -5.837 1.00 98.31 81 ARG A O 1
ATOM 584 N N . THR A 1 82 ? -5.534 2.550 -7.768 1.00 97.31 82 THR A N 1
ATOM 585 C CA . THR A 1 82 ? -6.583 1.649 -8.266 1.00 97.31 82 THR A CA 1
ATOM 586 C C . THR A 1 82 ? -6.808 0.476 -7.315 1.00 97.31 82 THR A C 1
ATOM 588 O O . THR A 1 82 ? -7.953 0.168 -6.971 1.00 97.31 82 THR A O 1
ATOM 591 N N . ALA A 1 83 ? -5.741 -0.138 -6.804 1.00 97.56 83 ALA A N 1
ATOM 592 C CA . ALA A 1 83 ? -5.838 -1.25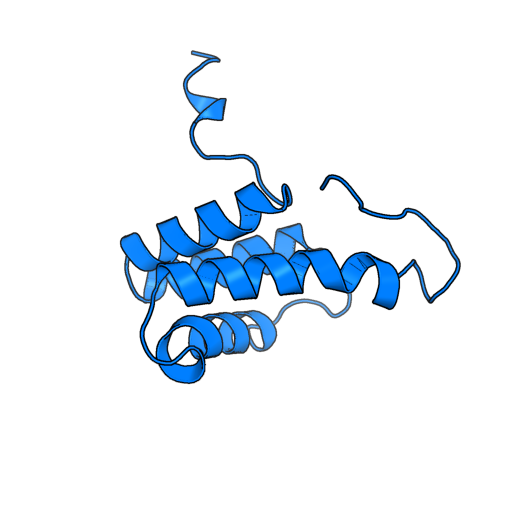3 -5.869 1.00 97.56 83 ALA A CA 1
ATOM 593 C C . ALA A 1 83 ? -6.509 -0.855 -4.539 1.00 97.56 83 ALA A C 1
ATOM 595 O O . ALA A 1 83 ? -7.423 -1.540 -4.069 1.00 97.56 83 ALA A O 1
ATOM 596 N N . TRP A 1 84 ? -6.123 0.285 -3.956 1.00 97.75 84 TRP A N 1
ATOM 597 C CA . TRP A 1 84 ? -6.730 0.790 -2.718 1.00 97.75 84 TRP A CA 1
ATOM 598 C C . TRP A 1 84 ? -8.171 1.278 -2.897 1.00 97.75 84 TRP A C 1
ATOM 600 O O . TRP A 1 84 ? -9.000 1.086 -1.999 1.00 97.75 84 TRP A O 1
ATOM 610 N N . ALA A 1 85 ? -8.492 1.877 -4.047 1.00 95.94 85 ALA A N 1
ATOM 611 C CA . ALA A 1 85 ? -9.860 2.240 -4.404 1.00 95.94 85 ALA A CA 1
ATOM 612 C C . ALA A 1 85 ? -10.745 0.995 -4.582 1.00 95.94 85 ALA A C 1
ATOM 614 O O . ALA A 1 85 ? -11.881 0.977 -4.113 1.00 95.94 85 ALA A O 1
ATOM 615 N N . SER A 1 86 ? -10.206 -0.086 -5.154 1.00 94.31 86 SER A N 1
ATOM 616 C CA . SER A 1 86 ? -10.933 -1.348 -5.376 1.00 94.31 86 SER A CA 1
ATOM 617 C C . SER A 1 86 ? -11.360 -2.048 -4.082 1.00 94.31 86 SER A C 1
ATOM 619 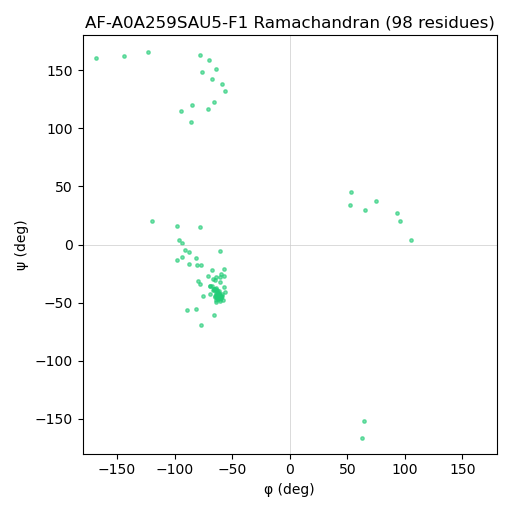O O . SER A 1 86 ? -12.375 -2.740 -4.050 1.00 94.31 86 SER A O 1
ATOM 621 N N . VAL A 1 87 ? -10.620 -1.850 -2.987 1.00 94.56 87 VAL A N 1
ATOM 622 C CA . VAL A 1 87 ? -11.021 -2.309 -1.639 1.00 94.56 87 VAL A CA 1
ATOM 623 C C . VAL A 1 87 ? -11.766 -1.223 -0.843 1.00 94.56 87 VAL A C 1
ATOM 625 O O . VAL A 1 87 ? -12.186 -1.408 0.306 1.00 94.56 87 VAL A O 1
ATOM 628 N N . GLY A 1 88 ? -11.959 -0.062 -1.470 1.00 92.38 88 GLY A N 1
ATOM 629 C CA . GLY A 1 88 ? -12.680 1.098 -0.972 1.00 92.38 88 GLY A CA 1
ATOM 630 C C . GLY A 1 88 ? -12.037 1.764 0.239 1.00 92.38 88 GLY A C 1
ATOM 631 O O . GLY A 1 88 ? -12.774 2.270 1.082 1.00 92.38 88 GLY A O 1
ATOM 632 N N . VAL A 1 89 ? -10.711 1.709 0.381 1.00 93.50 89 VAL A N 1
ATOM 633 C CA . VAL A 1 89 ? -9.978 2.427 1.443 1.00 93.50 89 VAL A CA 1
ATOM 634 C C . VAL A 1 89 ? -9.786 3.899 1.077 1.00 93.50 89 VAL A C 1
ATOM 636 O O . VAL A 1 89 ? -9.817 4.755 1.959 1.00 93.50 89 VAL A O 1
ATOM 639 N N . ILE A 1 90 ? -9.655 4.197 -0.217 1.00 92.88 90 ILE A N 1
ATOM 640 C CA . ILE A 1 90 ? -9.685 5.554 -0.773 1.00 92.88 90 ILE A CA 1
ATOM 641 C C . ILE A 1 90 ? -10.778 5.659 -1.842 1.00 92.88 90 ILE A C 1
ATOM 643 O O . ILE A 1 90 ? -11.301 4.641 -2.298 1.00 92.88 90 ILE A O 1
ATOM 647 N N . LYS A 1 91 ? -11.132 6.884 -2.238 1.00 87.31 91 LYS A N 1
ATOM 648 C CA . LYS A 1 91 ? -12.029 7.115 -3.378 1.00 87.31 91 LYS A CA 1
ATOM 649 C C . LYS A 1 91 ? -11.281 6.906 -4.693 1.00 87.31 91 LYS A C 1
ATOM 651 O O . LYS A 1 91 ? -10.082 7.176 -4.767 1.00 87.31 91 LYS A O 1
ATOM 656 N N . ALA A 1 92 ? -11.990 6.452 -5.723 1.00 75.62 92 ALA A N 1
ATOM 657 C CA . ALA A 1 92 ? -11.451 6.452 -7.075 1.00 75.62 92 ALA A CA 1
ATOM 658 C C . ALA A 1 92 ? -11.291 7.904 -7.556 1.00 75.62 92 ALA A C 1
ATOM 660 O O . ALA A 1 92 ? -12.141 8.753 -7.291 1.00 75.62 92 ALA A O 1
ATOM 661 N N . THR A 1 93 ? -10.221 8.187 -8.295 1.00 64.12 93 THR A N 1
ATOM 662 C CA . THR A 1 93 ? -9.877 9.520 -8.828 1.00 64.12 93 THR A CA 1
ATOM 663 C C . THR A 1 93 ? -10.928 10.117 -9.785 1.00 64.12 93 THR A C 1
ATOM 665 O O . THR A 1 93 ? -10.807 11.273 -10.178 1.00 64.12 93 THR A O 1
ATOM 668 N N . GLY A 1 94 ? -11.983 9.372 -10.139 1.00 50.53 94 GLY A N 1
ATOM 669 C CA . GLY A 1 94 ? -13.108 9.845 -10.955 1.00 50.53 94 GLY A CA 1
ATOM 670 C C . GLY A 1 94 ? -14.181 10.648 -10.205 1.00 50.53 94 GLY A C 1
ATOM 671 O O . GLY A 1 94 ? -14.924 11.384 -10.849 1.00 50.53 94 GLY A O 1
ATOM 672 N N . ASP A 1 95 ? -14.246 10.569 -8.872 1.00 46.12 95 ASP A N 1
ATOM 673 C CA . ASP A 1 95 ? -15.350 11.168 -8.098 1.00 46.12 95 ASP A CA 1
ATOM 674 C C . ASP A 1 95 ? -15.198 12.683 -7.846 1.00 46.12 95 ASP A C 1
ATOM 676 O O . ASP A 1 95 ? -16.152 13.335 -7.428 1.00 46.12 95 ASP A O 1
ATOM 680 N N . GLU A 1 96 ? -14.030 13.276 -8.112 1.00 45.38 96 GLU A N 1
ATOM 681 C CA . GLU A 1 96 ? -13.796 14.720 -7.912 1.00 45.38 96 GLU A CA 1
ATOM 682 C C . GLU A 1 96 ? -14.184 15.579 -9.129 1.00 45.38 96 GLU A C 1
ATOM 684 O O . GLU A 1 96 ? -14.396 16.780 -8.989 1.00 45.38 96 GLU A O 1
ATOM 689 N N . ARG A 1 97 ? -14.348 14.986 -10.322 1.00 42.94 97 ARG A N 1
ATOM 690 C CA . ARG A 1 97 ? -14.717 15.722 -11.552 1.00 42.94 97 ARG A CA 1
ATOM 691 C C . ARG A 1 97 ? -16.225 15.893 -11.765 1.00 42.94 97 ARG A C 1
ATOM 693 O O . ARG A 1 97 ? -16.617 16.594 -12.688 1.00 42.94 97 ARG A O 1
ATOM 700 N N . ALA A 1 98 ? -17.061 15.272 -10.935 1.00 39.81 98 ALA A N 1
ATOM 701 C CA . ALA A 1 98 ? -18.522 15.359 -11.027 1.00 39.81 98 ALA A CA 1
ATOM 702 C C . ALA A 1 98 ? -19.141 16.419 -10.091 1.00 39.81 98 ALA A C 1
ATOM 704 O O . ALA A 1 98 ? -20.362 16.523 -10.008 1.00 39.81 98 ALA A O 1
ATOM 705 N N . ALA A 1 99 ? -18.312 17.188 -9.378 1.00 40.41 99 ALA A N 1
ATOM 706 C CA . ALA A 1 99 ? -18.743 18.205 -8.415 1.00 40.41 99 ALA A CA 1
ATOM 707 C C . ALA A 1 99 ? -18.265 19.631 -8.768 1.00 40.41 99 ALA A C 1
ATOM 709 O O . ALA A 1 99 ? -18.209 20.484 -7.882 1.00 40.41 99 ALA A O 1
ATOM 710 N N . GLY A 1 100 ? -17.908 19.879 -10.033 1.00 33.88 100 GLY A N 1
ATOM 711 C CA . GLY A 1 100 ? -17.498 21.190 -10.552 1.00 33.88 100 GLY A CA 1
ATOM 712 C C . GLY A 1 100 ? -18.448 21.711 -11.615 1.00 33.88 100 GLY A C 1
ATOM 713 O O . GLY A 1 100 ? -18.892 20.882 -12.440 1.00 33.88 100 GLY A O 1
#

Sequence (100 aa):
MSGYVKTTDDNGGVHLNSGIPNRAFALFAVELGGYAWEAAGSVWYRALTGGLPASA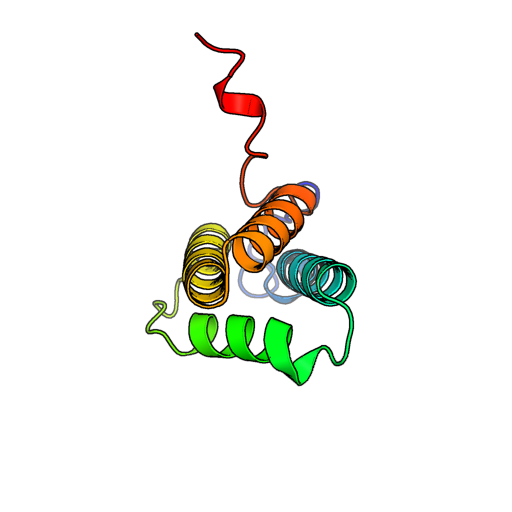SFAQFAKATIAEADAVSPSTGDAARTAWASVGVIKATGDERAAG